Protein AF-A0A536P4N7-F1 (afdb_monomer)

Mean predicted aligned error: 11.69 Å

Foldseek 3Di:
DVQVVLVVLCCVLVVVLLQQLCLQPPVPPVRCYLVRQLVVCVVLVRPPRSVCSNLCSVQVLLVLVVCQVRFAPPWDQDVVRVHSVVSVVSNVSVVVSVVVPQGDPHPCVVVVHDDPCVVVVVVVVSNVVSNCVVVVVVVVVVVVVVVVVVVVVVVPPPPVVVVPPDPVPPPPPPDD

Sequence (176 aa):
MTSLGLLLLRLVMGGLLVGHGSQKVYGMFGGHGPYGTGQRFEKVGLRPGPLWARIGGSAEMAPMIVAWRKVHWGKPIWVTQGGAELPATNLAIAGALVLAGPGAISLDRVLGTRAPWWLSLLAIAGLSTGVVVALQREIHEAAERLRAEELREQAEPKRVEAADVEPEAVLANYSN

pLDDT: mean 79.05, std 10.96, range [47.12, 94.38]

Solvent-accessible surface area (backbone atoms only — not comparable to full-atom values): 9746 Å² total; per-residue (Å²): 110,69,48,58,53,53,42,52,50,46,52,53,54,49,49,51,49,52,52,56,15,34,12,22,50,69,26,42,96,88,29,61,11,20,64,56,42,3,55,60,36,39,75,74,66,44,75,64,18,41,59,50,17,35,52,36,26,75,41,57,68,44,48,37,56,51,44,34,64,72,70,16,58,97,45,58,54,49,56,95,68,54,18,38,42,61,51,50,49,52,50,52,53,51,50,50,48,60,74,64,50,74,62,85,70,27,71,42,68,76,69,71,48,75,84,58,71,65,57,55,50,51,52,49,51,52,50,52,49,53,40,48,58,61,51,52,55,53,53,50,54,52,53,50,50,52,51,52,48,54,52,47,59,68,68,53,65,69,63,70,71,70,70,72,64,70,76,76,75,70,73,73,78,80,80,126

Radius of gyration: 26.95 Å; Cα contacts (8 Å, |Δi|>4): 143; chains: 1; bounding box: 74×38×91 Å

Secondary structure (DSSP, 8-state):
-HHHHHHHHHHHHHHHHHHHHHHHHT--TT--HHHHHHHHHHHTT-SSHHHHHHHHHH-THHHHHHHIIIIITTS-S-GGGT-SHHHHHHHHHHHHHHHT-S-SS-HHHHTT----HHHHHHHHHHHHHHHHHHHHHHHHHHHHHHHHHHHHHHHS--TTTTTS--GGGSGGGS--

Structure (mmCIF, N/CA/C/O backbone):
data_AF-A0A536P4N7-F1
#
_entry.id   AF-A0A536P4N7-F1
#
loop_
_atom_site.group_PDB
_atom_site.id
_atom_site.type_symbol
_atom_site.label_atom_id
_atom_site.label_alt_id
_atom_site.label_comp_id
_atom_site.label_asym_id
_atom_site.label_entity_id
_atom_site.label_seq_id
_atom_site.pdbx_PDB_ins_code
_atom_site.Cartn_x
_atom_site.Cartn_y
_atom_site.Cartn_z
_atom_site.occupancy
_atom_site.B_iso_or_equiv
_atom_site.auth_seq_id
_atom_site.auth_comp_id
_atom_site.auth_asym_id
_atom_site.auth_atom_id
_atom_site.pdbx_PDB_model_num
ATOM 1 N N . MET A 1 1 ? -6.528 2.913 28.088 1.00 79.12 1 MET A N 1
ATOM 2 C CA . MET A 1 1 ? -5.447 3.646 27.388 1.00 79.12 1 MET A CA 1
ATOM 3 C C . MET A 1 1 ? -5.066 2.983 26.062 1.00 79.12 1 MET A C 1
ATOM 5 O O . MET A 1 1 ? -5.132 3.652 25.041 1.00 79.12 1 MET A O 1
ATOM 9 N N . THR A 1 2 ? -4.793 1.673 26.023 1.00 86.88 2 THR A N 1
ATOM 10 C CA . THR A 1 2 ? -4.413 0.935 24.795 1.00 86.88 2 THR A CA 1
ATOM 11 C C . THR A 1 2 ? -5.391 1.095 23.622 1.00 86.88 2 THR A C 1
ATOM 13 O O . THR A 1 2 ? -4.964 1.330 22.498 1.00 86.88 2 THR A O 1
ATOM 16 N N . SER A 1 3 ? -6.706 1.052 23.868 1.00 87.19 3 SER A N 1
ATOM 17 C CA . SER A 1 3 ? -7.719 1.216 22.810 1.00 87.19 3 SER A CA 1
ATOM 18 C C . SER A 1 3 ? -7.690 2.595 22.148 1.00 87.19 3 SER A C 1
ATOM 20 O O . SER A 1 3 ? -7.862 2.685 20.937 1.00 87.19 3 SER A O 1
ATOM 22 N N . LEU A 1 4 ? -7.441 3.653 22.928 1.00 88.50 4 LEU A N 1
ATOM 23 C CA . LEU A 1 4 ? -7.294 5.017 22.411 1.00 88.50 4 LEU A CA 1
ATOM 24 C C . LEU A 1 4 ? -6.002 5.157 21.603 1.00 88.50 4 LEU A C 1
ATOM 26 O O . LEU A 1 4 ? -6.029 5.737 20.526 1.00 88.50 4 LEU A O 1
ATOM 30 N N . GLY A 1 5 ? -4.898 4.567 22.076 1.00 88.94 5 GLY A N 1
ATOM 31 C CA . GLY A 1 5 ? -3.633 4.550 21.334 1.00 88.94 5 GLY A CA 1
ATOM 32 C C . GLY A 1 5 ? -3.755 3.838 19.984 1.00 88.94 5 GLY A C 1
ATOM 33 O O . GLY A 1 5 ? -3.332 4.369 18.962 1.00 88.94 5 GLY A O 1
ATOM 34 N N . LEU A 1 6 ? -4.413 2.675 19.952 1.00 90.56 6 LEU A N 1
ATOM 35 C CA . LEU A 1 6 ? -4.670 1.953 18.705 1.00 90.56 6 LEU A CA 1
ATOM 36 C C . LEU A 1 6 ? -5.626 2.717 17.776 1.00 90.56 6 LEU A C 1
ATOM 38 O O . LEU A 1 6 ? -5.438 2.701 16.563 1.00 90.56 6 LEU A O 1
ATOM 42 N N . LEU A 1 7 ? -6.644 3.393 18.321 1.00 89.06 7 LEU A N 1
ATOM 43 C CA . LEU A 1 7 ? -7.534 4.244 17.530 1.00 89.06 7 LEU A CA 1
ATOM 44 C C . LEU A 1 7 ? -6.765 5.403 16.892 1.00 89.06 7 LEU A C 1
ATOM 46 O O . LEU A 1 7 ? -6.864 5.597 15.684 1.00 89.06 7 LEU A O 1
ATOM 50 N N . LEU A 1 8 ? -5.968 6.129 17.680 1.00 91.88 8 LEU A N 1
ATOM 51 C CA . LEU A 1 8 ? -5.139 7.228 17.191 1.00 91.88 8 LEU A CA 1
ATOM 52 C C . LEU A 1 8 ? -4.200 6.749 16.079 1.00 91.88 8 LEU A C 1
ATOM 54 O O . LEU A 1 8 ? -4.144 7.366 15.018 1.00 91.88 8 LEU A O 1
ATOM 58 N N . LEU A 1 9 ? -3.528 5.613 16.285 1.00 91.50 9 LEU A N 1
ATOM 59 C CA . LEU A 1 9 ? -2.630 5.038 15.289 1.00 91.50 9 LEU A CA 1
ATOM 60 C C . LEU A 1 9 ? -3.366 4.694 13.986 1.00 91.50 9 LEU A C 1
ATOM 62 O O . LEU A 1 9 ? -2.855 4.991 12.912 1.00 91.50 9 LEU A O 1
ATOM 66 N N . ARG A 1 10 ? -4.582 4.133 14.056 1.00 91.12 10 ARG A N 1
ATOM 67 C CA . ARG A 1 10 ? -5.399 3.851 12.862 1.00 91.12 10 ARG A CA 1
ATOM 68 C C . ARG A 1 10 ? -5.854 5.114 12.148 1.00 91.12 10 ARG A C 1
ATOM 70 O O . ARG A 1 10 ? -5.832 5.136 10.924 1.00 91.12 10 ARG A O 1
ATOM 77 N N . LEU A 1 11 ? -6.264 6.144 12.884 1.00 92.88 11 LEU A N 1
ATOM 78 C CA . LEU A 1 11 ? -6.713 7.398 12.283 1.00 92.88 11 LEU A CA 1
ATOM 79 C C . LEU A 1 11 ? -5.561 8.114 11.576 1.00 92.88 11 LEU A C 1
ATOM 81 O O . LEU A 1 11 ? -5.721 8.540 10.437 1.00 92.88 11 LEU A O 1
ATOM 85 N N . VAL A 1 12 ? -4.391 8.185 12.213 1.00 94.38 12 VAL A N 1
ATOM 86 C CA . VAL A 1 12 ? -3.209 8.826 11.628 1.00 94.38 12 VAL A CA 1
ATOM 87 C C . VAL A 1 12 ? -2.671 8.001 10.460 1.00 94.38 12 VAL A C 1
ATOM 89 O O . VAL A 1 12 ? -2.601 8.502 9.342 1.00 94.38 12 VAL A O 1
ATOM 92 N N . MET A 1 13 ? -2.343 6.725 10.683 1.00 91.44 13 MET A N 1
ATOM 93 C CA . MET A 1 13 ? -1.784 5.859 9.640 1.00 91.44 13 MET A CA 1
ATOM 94 C C . MET A 1 13 ? -2.774 5.657 8.490 1.00 91.44 13 MET A C 1
ATOM 96 O O . MET A 1 13 ? -2.421 5.817 7.326 1.00 91.44 13 MET A O 1
ATOM 100 N N . GLY A 1 14 ? -4.028 5.328 8.808 1.00 88.62 14 GLY A N 1
ATOM 101 C CA . GLY A 1 14 ? -5.079 5.108 7.819 1.00 88.62 14 GLY A CA 1
ATOM 102 C C . GLY A 1 14 ? -5.409 6.377 7.040 1.00 88.62 14 GLY A C 1
ATOM 103 O O . GLY A 1 14 ? -5.504 6.324 5.818 1.00 88.62 14 GLY A O 1
ATOM 104 N N . GLY A 1 15 ? -5.504 7.527 7.713 1.00 91.19 15 GLY A N 1
ATOM 105 C CA . GLY A 1 15 ? -5.718 8.817 7.057 1.00 91.19 15 GLY A CA 1
ATOM 106 C C . GLY A 1 15 ? -4.584 9.179 6.096 1.00 91.19 15 GLY A C 1
ATOM 107 O O . GLY A 1 15 ? -4.847 9.553 4.953 1.00 91.19 15 GLY A O 1
ATOM 108 N N . LEU A 1 16 ? -3.327 8.997 6.515 1.00 91.81 16 LEU A N 1
ATOM 109 C CA . LEU A 1 16 ? -2.158 9.227 5.661 1.00 91.81 16 LEU A CA 1
ATOM 110 C C . LEU A 1 16 ? -2.125 8.276 4.460 1.00 91.81 16 LEU A C 1
ATOM 112 O O . LEU A 1 16 ? -1.878 8.726 3.344 1.00 91.81 16 LEU A O 1
ATOM 116 N N . LEU A 1 17 ? -2.425 6.987 4.656 1.00 88.94 17 LEU A N 1
ATOM 117 C CA . LEU A 1 17 ? -2.512 6.014 3.564 1.00 88.94 17 LEU A CA 1
ATOM 118 C C . LEU A 1 17 ? -3.629 6.358 2.575 1.00 88.94 17 LEU A C 1
ATOM 120 O O . LEU A 1 17 ? -3.406 6.292 1.370 1.00 88.94 17 LEU A O 1
ATOM 124 N N . VAL A 1 18 ? -4.809 6.767 3.053 1.00 89.19 18 VAL A N 1
ATOM 125 C CA . VAL A 1 18 ? -5.917 7.202 2.188 1.00 89.19 18 VAL A CA 1
ATOM 126 C C . VAL A 1 18 ? -5.538 8.462 1.415 1.00 89.19 18 VAL A C 1
ATOM 128 O O . VAL A 1 18 ? -5.787 8.531 0.211 1.00 89.19 18 VAL A O 1
ATOM 131 N N . GLY A 1 19 ? -4.907 9.442 2.065 1.00 90.12 19 GLY A N 1
ATOM 132 C CA . GLY A 1 19 ? -4.424 10.657 1.408 1.00 90.12 19 GLY A CA 1
ATOM 133 C C . GLY A 1 19 ? -3.376 10.354 0.334 1.00 90.12 19 GLY A C 1
ATOM 134 O O . GLY A 1 19 ? -3.506 10.796 -0.808 1.00 90.12 19 GLY A O 1
ATOM 135 N N . HIS A 1 20 ? -2.382 9.531 0.665 1.00 89.31 20 HIS A N 1
ATOM 136 C CA . HIS A 1 20 ? -1.309 9.135 -0.246 1.00 89.31 20 HIS A CA 1
ATOM 137 C C . HIS A 1 20 ? -1.811 8.263 -1.410 1.00 89.31 20 HIS A C 1
ATOM 139 O O . HIS A 1 20 ? -1.473 8.503 -2.570 1.00 89.31 20 HIS A O 1
ATOM 145 N N . GLY A 1 21 ? -2.695 7.303 -1.135 1.00 85.88 21 GLY A N 1
ATOM 146 C CA . GLY A 1 21 ? -3.367 6.515 -2.165 1.00 85.88 21 GLY A CA 1
ATOM 147 C C . GLY A 1 21 ? -4.193 7.406 -3.093 1.00 85.88 21 GLY A C 1
ATOM 148 O O . GLY A 1 21 ? -4.092 7.312 -4.316 1.00 85.88 21 GLY A O 1
ATOM 149 N N . SER A 1 22 ? -4.924 8.371 -2.529 1.00 87.56 22 SER A N 1
ATOM 150 C CA . SER A 1 22 ? -5.714 9.344 -3.291 1.00 87.56 22 SER A CA 1
ATOM 151 C C . SER A 1 22 ? -4.870 10.224 -4.216 1.00 87.56 22 SER A C 1
ATOM 153 O O . SER A 1 22 ? -5.298 10.524 -5.334 1.00 87.56 22 SER A O 1
ATOM 155 N N . GLN A 1 23 ? -3.651 10.588 -3.806 1.00 90.00 23 GLN A N 1
ATOM 156 C CA . GLN A 1 23 ? -2.697 11.306 -4.658 1.00 90.00 23 GLN A CA 1
ATOM 157 C C . GLN A 1 23 ? -2.314 10.503 -5.909 1.00 90.00 23 GLN A C 1
ATOM 159 O O . GLN A 1 23 ? -2.099 11.088 -6.973 1.00 90.00 23 GLN A O 1
ATOM 164 N N . LYS A 1 24 ? -2.248 9.171 -5.805 1.00 85.50 24 LYS A N 1
ATOM 165 C CA . LYS A 1 24 ? -1.886 8.274 -6.912 1.00 85.50 24 LYS A CA 1
ATOM 166 C C . LYS A 1 24 ? -3.079 7.888 -7.781 1.00 85.50 24 LYS A C 1
ATOM 168 O O . LYS A 1 24 ? -2.960 7.894 -9.002 1.00 85.50 24 LYS A O 1
ATOM 173 N N . VAL A 1 25 ? -4.219 7.554 -7.173 1.00 85.62 25 VAL A N 1
ATOM 174 C CA . VAL A 1 25 ? -5.408 7.076 -7.900 1.00 85.62 25 VAL A CA 1
ATOM 175 C C . VAL A 1 25 ? -6.148 8.231 -8.569 1.00 85.62 25 VAL A C 1
ATOM 177 O O . VAL A 1 25 ? -6.550 8.113 -9.727 1.00 85.62 25 VAL A O 1
ATOM 180 N N . TYR A 1 26 ? -6.293 9.350 -7.857 1.00 89.12 26 TYR A N 1
ATOM 181 C CA . TYR A 1 26 ? -7.164 10.458 -8.255 1.00 89.12 26 TYR A CA 1
ATOM 182 C C . TYR A 1 26 ? -6.414 11.775 -8.490 1.00 89.12 26 TYR A C 1
ATOM 184 O O . TYR A 1 26 ? -6.976 12.688 -9.080 1.00 89.12 26 TYR A O 1
ATOM 192 N N . GLY A 1 27 ? -5.157 11.898 -8.045 1.00 87.56 27 GLY A N 1
ATOM 193 C CA . GLY A 1 27 ? -4.414 13.164 -8.130 1.00 87.56 27 GLY A CA 1
ATOM 194 C C . GLY A 1 27 ? -4.861 14.215 -7.109 1.00 87.56 27 GLY A C 1
ATOM 195 O O . GLY A 1 27 ? -4.515 15.385 -7.235 1.00 87.56 27 GLY A O 1
ATOM 196 N N . MET A 1 28 ? -5.621 13.818 -6.084 1.00 91.31 28 MET A N 1
ATOM 197 C CA . MET A 1 28 ? -6.066 14.726 -5.018 1.00 91.31 28 MET A CA 1
ATOM 198 C C . MET A 1 28 ? -4.891 15.196 -4.150 1.00 91.31 28 MET A C 1
ATOM 200 O O . MET A 1 28 ? -3.831 14.578 -4.161 1.00 91.31 28 MET A O 1
ATOM 204 N N . PHE A 1 29 ? -5.079 16.277 -3.384 1.00 90.62 29 PHE A N 1
ATOM 205 C CA . PHE A 1 29 ? -4.075 16.815 -2.448 1.00 90.62 29 PHE A CA 1
ATOM 206 C C . PHE A 1 29 ? -2.717 17.144 -3.101 1.00 90.62 29 PHE A C 1
ATOM 208 O O . PHE A 1 29 ? -1.664 16.845 -2.538 1.00 90.62 29 PHE A O 1
ATOM 215 N N . GLY A 1 30 ? -2.736 17.700 -4.319 1.00 87.44 30 GLY A N 1
ATOM 216 C CA . GLY A 1 30 ? -1.519 18.004 -5.088 1.00 87.44 30 GLY A CA 1
ATOM 217 C C . GLY A 1 30 ? -0.799 16.764 -5.639 1.00 87.44 30 GLY A C 1
ATOM 218 O O . GLY A 1 30 ? 0.380 16.826 -5.984 1.00 87.44 30 GLY A O 1
ATOM 219 N N . GLY A 1 31 ? -1.484 15.619 -5.688 1.00 86.81 31 GLY A N 1
ATOM 220 C CA . GLY A 1 31 ? -0.948 14.365 -6.199 1.00 86.81 31 GLY A CA 1
ATOM 221 C C . GLY A 1 31 ? -0.726 14.372 -7.709 1.00 86.81 31 GLY A C 1
ATOM 222 O O . GLY A 1 31 ? -1.392 15.069 -8.465 1.00 86.81 31 GLY A O 1
ATOM 223 N N . HIS A 1 32 ? 0.191 13.523 -8.172 1.00 86.50 32 HIS A N 1
ATOM 224 C CA . HIS A 1 32 ? 0.539 13.425 -9.596 1.00 86.50 32 HIS A CA 1
ATOM 225 C C . HIS A 1 32 ? -0.502 12.633 -10.411 1.00 86.50 32 HIS A C 1
ATOM 227 O O . HIS A 1 32 ? -0.395 12.523 -11.635 1.00 86.50 32 HIS A O 1
ATOM 233 N N . GLY A 1 33 ? -1.479 12.025 -9.730 1.00 89.50 33 GLY A N 1
ATOM 234 C CA . GLY A 1 33 ? -2.517 11.209 -10.337 1.00 89.50 33 GLY A CA 1
ATOM 235 C C . GLY A 1 33 ? -1.979 9.942 -11.004 1.00 89.50 33 GLY A C 1
ATOM 236 O O . GLY A 1 33 ? -0.786 9.615 -10.893 1.00 89.50 33 GLY A O 1
ATOM 237 N N . PRO A 1 34 ? -2.852 9.218 -11.721 1.00 87.81 34 PRO A N 1
ATOM 238 C CA . PRO A 1 34 ? -2.506 7.925 -12.288 1.00 87.81 34 PRO A CA 1
ATOM 239 C C . PRO A 1 34 ? -1.512 8.061 -13.442 1.00 87.81 34 PRO A C 1
ATOM 241 O O . PRO A 1 34 ? -0.618 7.234 -13.580 1.00 87.81 34 PRO A O 1
ATOM 244 N N . TYR A 1 35 ? -1.599 9.129 -14.235 1.00 87.19 35 TYR A N 1
ATOM 245 C CA . TYR A 1 35 ? -0.694 9.349 -15.365 1.00 87.19 35 TYR A CA 1
ATOM 246 C C . TYR A 1 35 ? 0.694 9.826 -14.921 1.00 87.19 35 TYR A C 1
ATOM 248 O O . TYR A 1 35 ? 1.695 9.265 -15.362 1.00 87.19 35 TYR A O 1
ATOM 256 N N . GLY A 1 36 ? 0.778 10.789 -13.995 1.00 86.06 36 GLY A N 1
ATOM 257 C CA . GLY A 1 36 ? 2.066 11.292 -13.506 1.00 86.06 36 GLY A CA 1
ATOM 258 C C . GLY A 1 36 ? 2.803 10.272 -12.636 1.00 86.06 36 GLY A C 1
ATOM 259 O O . GLY A 1 36 ? 4.002 10.052 -12.799 1.00 86.06 36 GLY A O 1
ATOM 260 N N . THR A 1 37 ? 2.086 9.571 -11.755 1.00 83.06 37 THR A N 1
ATOM 261 C CA . THR A 1 37 ? 2.664 8.444 -11.002 1.00 83.06 37 THR A CA 1
ATOM 262 C C . THR A 1 37 ? 2.995 7.274 -11.931 1.00 83.06 37 THR A C 1
ATOM 264 O O . THR A 1 37 ? 4.026 6.623 -11.763 1.00 83.06 37 THR A O 1
ATOM 267 N N . GLY A 1 38 ? 2.163 7.044 -12.950 1.00 83.62 38 GLY A N 1
ATOM 268 C CA . GLY A 1 38 ? 2.357 6.002 -13.950 1.00 83.62 38 GLY A CA 1
ATOM 269 C C . GLY A 1 38 ? 3.701 6.099 -14.661 1.00 83.62 38 GLY A C 1
ATOM 270 O O . GLY A 1 38 ? 4.373 5.086 -14.803 1.00 83.62 38 GLY A O 1
ATOM 271 N N . GLN A 1 39 ? 4.168 7.307 -14.990 1.00 84.50 39 GLN A N 1
ATOM 272 C CA . GLN A 1 39 ? 5.493 7.500 -15.594 1.00 84.50 39 GLN A CA 1
ATOM 273 C C . GLN A 1 39 ? 6.637 6.958 -14.722 1.00 84.50 39 GLN A C 1
ATOM 275 O O . GLN A 1 39 ? 7.614 6.433 -15.253 1.00 84.50 39 GLN A O 1
ATOM 280 N N . ARG A 1 40 ? 6.538 7.049 -13.385 1.00 80.12 40 ARG A N 1
ATOM 281 C CA . ARG A 1 40 ? 7.540 6.449 -12.483 1.00 80.12 40 ARG A CA 1
ATOM 282 C C . ARG A 1 40 ? 7.485 4.923 -12.521 1.00 80.12 40 ARG A C 1
ATOM 284 O O . ARG A 1 40 ? 8.537 4.294 -12.489 1.00 80.12 40 ARG A O 1
ATOM 291 N N . PHE A 1 41 ? 6.290 4.344 -12.624 1.00 77.31 41 PHE A N 1
ATOM 292 C CA . PHE A 1 41 ? 6.127 2.898 -12.768 1.00 77.31 41 PHE A CA 1
ATOM 293 C C . PHE A 1 41 ? 6.702 2.386 -14.090 1.00 77.31 41 PHE A C 1
ATOM 295 O O . PHE A 1 41 ? 7.431 1.398 -14.093 1.00 77.31 41 PHE A O 1
ATOM 302 N N . GLU A 1 42 ? 6.503 3.110 -15.189 1.00 82.19 42 GLU A N 1
ATOM 303 C CA . GLU A 1 42 ? 7.089 2.715 -16.473 1.00 82.19 42 GLU A CA 1
ATOM 304 C C . GLU A 1 42 ? 8.620 2.769 -16.465 1.00 82.19 42 GLU A C 1
ATOM 306 O O . GLU A 1 42 ? 9.258 1.895 -17.046 1.00 82.19 42 GLU A O 1
ATOM 311 N N . LYS A 1 43 ? 9.227 3.728 -15.746 1.00 77.88 43 LYS A N 1
ATOM 312 C CA . LYS A 1 43 ? 10.692 3.797 -15.582 1.00 77.88 43 LYS A CA 1
ATOM 313 C C . LYS A 1 43 ? 11.282 2.566 -14.893 1.00 77.88 43 LYS A C 1
ATOM 315 O O . LYS A 1 43 ? 12.436 2.239 -15.138 1.00 77.88 43 LYS A O 1
ATOM 320 N N . VAL A 1 44 ? 10.507 1.886 -14.047 1.00 67.94 44 VAL A N 1
ATOM 321 C CA . VAL A 1 44 ? 10.914 0.628 -13.397 1.00 67.94 44 VAL A CA 1
ATOM 322 C C . VAL A 1 44 ? 10.395 -0.617 -14.132 1.00 67.94 44 VAL A C 1
ATOM 324 O O . VAL A 1 44 ? 10.435 -1.712 -13.570 1.00 67.94 44 VAL A O 1
ATOM 327 N N . GLY A 1 45 ? 9.912 -0.456 -15.370 1.00 72.75 45 GLY A N 1
ATOM 328 C CA . GLY A 1 45 ? 9.448 -1.528 -16.260 1.00 72.75 45 GLY A CA 1
ATOM 329 C C . GLY A 1 45 ? 7.948 -1.826 -16.196 1.00 72.75 45 GLY A C 1
ATOM 330 O O . GLY A 1 45 ? 7.428 -2.523 -17.053 1.00 72.75 45 GLY A O 1
ATOM 331 N N . LEU A 1 46 ? 7.206 -1.261 -15.241 1.00 70.44 46 LEU A N 1
ATOM 332 C CA . LEU A 1 46 ? 5.805 -1.619 -15.017 1.00 70.44 46 LEU A CA 1
ATOM 333 C C . LEU A 1 46 ? 4.870 -0.883 -15.991 1.00 70.44 46 LEU A C 1
ATOM 335 O O . LEU A 1 46 ? 4.481 0.265 -15.759 1.00 70.44 46 LEU A O 1
ATOM 339 N N . ARG A 1 47 ? 4.475 -1.566 -17.077 1.00 80.19 47 ARG A N 1
ATOM 340 C CA . ARG A 1 47 ? 3.546 -1.063 -18.108 1.00 80.19 47 ARG A CA 1
ATOM 341 C C . ARG A 1 47 ? 2.204 -1.823 -18.125 1.00 80.19 47 ARG A C 1
ATOM 343 O O . ARG A 1 47 ? 2.183 -3.025 -17.854 1.00 80.19 47 ARG A O 1
ATOM 350 N N . PRO A 1 48 ? 1.066 -1.157 -18.417 1.00 81.75 48 PRO A N 1
ATOM 351 C CA . PRO A 1 48 ? 0.893 0.293 -18.581 1.00 81.75 48 PRO A CA 1
ATOM 352 C C . PRO A 1 48 ? 0.948 1.035 -17.231 1.00 81.75 48 PRO A C 1
ATOM 354 O O . PRO A 1 48 ? 0.269 0.649 -16.277 1.00 81.75 48 PRO A O 1
ATOM 357 N N . GLY A 1 49 ? 1.724 2.120 -17.144 1.00 81.12 49 GLY A N 1
ATOM 358 C CA . GLY A 1 49 ? 1.995 2.827 -15.884 1.00 81.12 49 GLY A CA 1
ATOM 359 C C . GLY A 1 49 ? 0.755 3.301 -15.108 1.00 81.12 49 GLY A C 1
ATOM 360 O O . GLY A 1 49 ? 0.701 3.113 -13.889 1.00 81.12 49 GLY A O 1
ATOM 361 N N . PRO A 1 50 ? -0.278 3.872 -15.762 1.00 85.31 50 PRO A N 1
ATOM 362 C CA . PRO A 1 50 ? -1.477 4.347 -15.069 1.00 85.31 50 PRO A CA 1
ATOM 363 C C . PRO A 1 50 ? -2.279 3.255 -14.355 1.00 85.31 50 PRO A C 1
ATOM 365 O O . PRO A 1 50 ? -2.898 3.525 -13.326 1.00 85.31 50 PRO A O 1
ATOM 368 N N . LEU A 1 51 ? -2.259 2.018 -14.864 1.00 80.94 51 LEU A N 1
ATOM 369 C CA . LEU A 1 51 ? -2.898 0.882 -14.196 1.00 80.94 51 LEU A CA 1
ATOM 370 C C . LEU A 1 51 ? -2.197 0.584 -12.868 1.00 80.94 51 LEU A C 1
ATOM 372 O O . LEU A 1 51 ? -2.850 0.474 -11.832 1.00 80.94 51 LEU A O 1
ATOM 376 N N . TRP A 1 52 ? -0.865 0.532 -12.886 1.00 77.75 52 TRP A N 1
ATOM 377 C CA . TRP A 1 52 ? -0.051 0.304 -11.693 1.00 77.75 52 TRP A CA 1
ATOM 378 C C . TRP A 1 52 ? -0.168 1.424 -10.673 1.00 77.75 52 TRP A C 1
ATOM 380 O O . TRP A 1 52 ? -0.190 1.155 -9.476 1.00 77.75 52 TRP A O 1
ATOM 390 N N . ALA A 1 53 ? -0.334 2.667 -11.125 1.00 82.62 53 ALA A N 1
ATOM 391 C CA . ALA A 1 53 ? -0.620 3.781 -10.232 1.00 82.62 53 ALA A CA 1
ATOM 392 C C . ALA A 1 53 ? -1.949 3.618 -9.489 1.00 82.62 53 ALA A C 1
ATOM 394 O O . ALA A 1 53 ? -2.015 3.894 -8.291 1.00 82.62 53 ALA A O 1
ATOM 395 N N . ARG A 1 54 ? -2.986 3.103 -10.160 1.00 82.81 54 ARG A N 1
ATOM 396 C CA . ARG A 1 54 ? -4.279 2.829 -9.519 1.00 82.81 54 ARG A CA 1
ATOM 397 C C . ARG A 1 54 ? -4.210 1.636 -8.573 1.00 82.81 54 ARG A C 1
ATOM 399 O O . ARG A 1 54 ? -4.680 1.740 -7.445 1.00 82.81 54 ARG A O 1
ATOM 406 N N . ILE A 1 55 ? -3.594 0.535 -9.001 1.00 78.12 55 ILE A N 1
ATOM 407 C CA . ILE A 1 55 ? -3.439 -0.668 -8.169 1.00 78.12 55 ILE A CA 1
ATOM 408 C C . ILE A 1 55 ? -2.585 -0.346 -6.938 1.00 78.12 55 ILE A C 1
ATOM 410 O O . ILE A 1 55 ? -3.005 -0.588 -5.810 1.00 78.12 55 ILE A O 1
ATOM 414 N N . GLY A 1 56 ? -1.424 0.277 -7.143 1.00 74.50 56 GLY A N 1
ATOM 415 C CA . GLY A 1 56 ? -0.510 0.654 -6.070 1.00 74.50 56 GLY A CA 1
ATOM 416 C C . GLY A 1 56 ? -1.078 1.715 -5.126 1.00 74.50 56 GLY A C 1
ATOM 417 O O . GLY A 1 56 ? -0.781 1.681 -3.939 1.00 74.50 56 GLY A O 1
ATOM 418 N N . GLY A 1 57 ? -1.913 2.631 -5.623 1.00 77.00 57 GLY A N 1
ATOM 419 C CA . GLY A 1 57 ? -2.618 3.600 -4.781 1.00 77.00 57 GLY A CA 1
ATOM 420 C C . GLY A 1 57 ? -3.798 3.007 -4.004 1.00 77.00 57 GLY A C 1
ATOM 421 O O . GLY A 1 57 ? -4.148 3.526 -2.951 1.00 77.00 57 GLY A O 1
ATOM 422 N N . SER A 1 58 ? -4.392 1.912 -4.488 1.00 74.44 58 SER A N 1
ATOM 423 C CA . SER A 1 58 ? -5.519 1.242 -3.818 1.00 74.44 58 SER A CA 1
ATOM 424 C C . SER A 1 58 ? -5.063 0.203 -2.789 1.00 74.44 58 SER A C 1
ATOM 426 O O . SER A 1 58 ? -5.785 -0.081 -1.839 1.00 74.44 58 SER A O 1
ATOM 428 N N . ALA A 1 59 ? -3.868 -0.364 -2.966 1.00 76.12 59 ALA A N 1
ATOM 429 C CA . ALA A 1 59 ? -3.322 -1.423 -2.123 1.00 76.12 59 ALA A CA 1
ATOM 430 C C . ALA A 1 59 ? -1.848 -1.155 -1.778 1.00 76.12 59 ALA A C 1
ATOM 432 O O . ALA A 1 59 ? -0.968 -1.887 -2.220 1.00 76.12 59 ALA A O 1
ATOM 433 N N . GLU A 1 60 ? -1.580 -0.119 -0.975 1.00 76.00 60 GLU A N 1
ATOM 434 C CA . GLU A 1 60 ? -0.233 0.419 -0.682 1.00 76.00 60 GLU A CA 1
ATOM 435 C C . GLU A 1 60 ? 0.779 -0.597 -0.106 1.00 76.00 60 GLU A C 1
ATOM 437 O O . GLU A 1 60 ? 1.984 -0.430 -0.283 1.00 76.00 60 GLU A O 1
ATOM 442 N N . MET A 1 61 ? 0.334 -1.696 0.516 1.00 72.00 61 MET A N 1
ATOM 443 C CA . MET A 1 61 ? 1.251 -2.724 1.038 1.00 72.00 61 MET A CA 1
ATOM 444 C C . MET A 1 61 ? 1.973 -3.506 -0.073 1.00 72.00 61 MET A C 1
ATOM 446 O O . MET A 1 61 ? 3.158 -3.810 0.055 1.00 72.00 61 MET A O 1
ATOM 450 N N . ALA A 1 62 ? 1.291 -3.811 -1.180 1.00 71.12 62 ALA A N 1
ATOM 451 C CA . ALA A 1 62 ? 1.877 -4.556 -2.294 1.00 71.12 62 ALA A CA 1
ATOM 452 C C . ALA A 1 62 ? 3.042 -3.812 -2.990 1.00 71.12 62 ALA A C 1
ATOM 454 O O . ALA A 1 62 ? 4.125 -4.392 -3.111 1.00 71.12 62 ALA A O 1
ATOM 455 N N . PRO A 1 63 ? 2.908 -2.532 -3.402 1.00 69.12 63 PRO A N 1
ATOM 456 C CA . PRO A 1 63 ? 4.013 -1.792 -3.992 1.00 69.12 63 PRO A CA 1
ATOM 457 C C . PRO A 1 63 ? 5.139 -1.517 -2.993 1.00 69.12 63 PRO A C 1
ATOM 459 O O . PRO A 1 63 ? 6.271 -1.387 -3.439 1.00 69.12 63 PRO A O 1
ATOM 462 N N . MET A 1 64 ? 4.894 -1.469 -1.675 1.00 80.69 64 MET A N 1
ATOM 463 C CA . MET A 1 64 ? 5.979 -1.368 -0.684 1.00 80.69 64 MET A CA 1
ATOM 464 C C . MET A 1 64 ? 6.895 -2.595 -0.707 1.00 80.69 64 MET A C 1
ATOM 466 O O . MET A 1 64 ? 8.115 -2.441 -0.712 1.00 80.69 64 MET A O 1
ATOM 470 N N . ILE A 1 65 ? 6.322 -3.801 -0.781 1.00 79.19 65 ILE A N 1
ATOM 471 C CA . ILE A 1 65 ? 7.087 -5.055 -0.871 1.00 79.19 65 ILE A CA 1
ATOM 472 C C . ILE A 1 65 ? 7.887 -5.099 -2.181 1.00 79.19 65 ILE A C 1
ATOM 474 O O . ILE A 1 65 ? 9.087 -5.381 -2.175 1.00 79.19 65 ILE A O 1
ATOM 478 N N . VAL A 1 66 ? 7.246 -4.761 -3.303 1.00 73.31 66 VAL A N 1
ATOM 479 C CA . VAL A 1 66 ? 7.897 -4.739 -4.624 1.00 73.31 66 VAL A CA 1
ATOM 480 C C . VAL A 1 66 ? 8.998 -3.675 -4.684 1.00 73.31 66 VAL A C 1
ATOM 482 O O . VAL A 1 66 ? 10.109 -3.956 -5.128 1.00 73.31 66 VAL A O 1
ATOM 485 N N . ALA A 1 67 ? 8.738 -2.462 -4.192 1.00 73.88 67 ALA A N 1
ATOM 486 C CA . ALA A 1 67 ? 9.722 -1.383 -4.165 1.00 73.88 67 ALA A CA 1
ATOM 487 C C . ALA A 1 67 ? 10.928 -1.736 -3.293 1.00 73.88 67 ALA A C 1
ATOM 489 O O . ALA A 1 67 ? 12.063 -1.495 -3.709 1.00 73.88 67 ALA A O 1
ATOM 490 N N . TRP A 1 68 ? 10.708 -2.356 -2.126 1.00 77.94 68 TRP A N 1
ATOM 491 C CA . TRP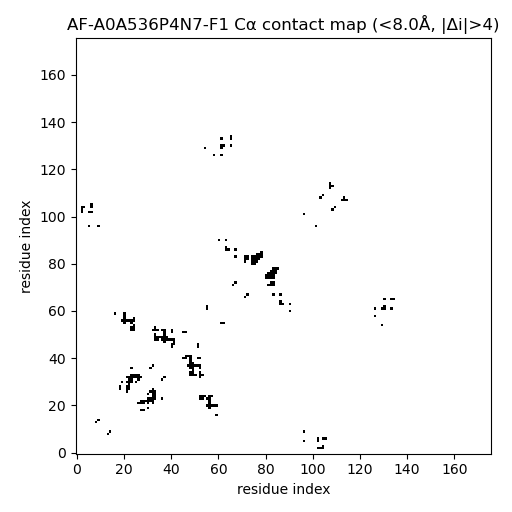 A 1 68 ? 11.801 -2.875 -1.305 1.00 77.94 68 TRP A CA 1
ATOM 492 C C . TRP A 1 68 ? 12.673 -3.825 -2.128 1.00 77.94 68 TRP A C 1
ATOM 494 O O . TRP A 1 68 ? 13.880 -3.607 -2.249 1.00 77.94 68 TRP A O 1
ATOM 504 N N . ARG A 1 69 ? 12.066 -4.821 -2.780 1.00 79.19 69 ARG A N 1
ATOM 505 C CA . ARG A 1 69 ? 12.793 -5.814 -3.578 1.00 79.19 69 ARG A CA 1
ATOM 506 C C . ARG A 1 69 ? 13.546 -5.217 -4.771 1.00 79.19 69 ARG A C 1
ATOM 508 O O . ARG A 1 69 ? 14.648 -5.672 -5.053 1.00 79.19 69 ARG A O 1
ATOM 515 N N . LYS A 1 70 ? 12.973 -4.239 -5.478 1.00 70.12 70 LYS A N 1
ATOM 516 C CA . LYS A 1 70 ? 13.557 -3.706 -6.724 1.00 70.12 70 LYS A CA 1
ATOM 517 C C . LYS A 1 70 ? 14.514 -2.546 -6.522 1.00 70.12 70 LYS A C 1
ATOM 519 O O . LYS A 1 70 ? 15.531 -2.458 -7.197 1.00 70.12 70 LYS A O 1
ATOM 524 N N . VAL A 1 71 ? 14.134 -1.604 -5.668 1.00 73.88 71 VAL A N 1
ATOM 525 C CA . VAL A 1 71 ? 14.774 -0.283 -5.607 1.00 73.88 71 VAL A CA 1
ATOM 526 C C . VAL A 1 71 ? 15.676 -0.163 -4.389 1.00 73.88 71 VAL A C 1
ATOM 528 O O . VAL A 1 71 ? 16.655 0.582 -4.436 1.00 73.88 71 VAL A O 1
ATOM 531 N N . HIS A 1 72 ? 15.376 -0.898 -3.318 1.00 79.75 72 HIS A N 1
ATOM 532 C CA . HIS A 1 72 ? 16.102 -0.803 -2.053 1.00 79.75 72 HIS A CA 1
ATOM 533 C C . HIS A 1 72 ? 16.988 -2.019 -1.762 1.00 79.75 72 HIS A C 1
ATOM 535 O O . HIS A 1 72 ? 17.768 -1.998 -0.812 1.00 79.75 72 HIS A O 1
ATOM 541 N N . TRP A 1 73 ? 16.903 -3.076 -2.572 1.00 81.06 73 TRP A N 1
ATOM 542 C CA . TRP A 1 73 ? 17.730 -4.263 -2.391 1.00 81.06 73 TRP A CA 1
ATOM 543 C C . TRP A 1 73 ? 19.215 -3.953 -2.597 1.00 81.06 73 TRP A C 1
ATOM 545 O O . TRP A 1 73 ? 19.588 -3.265 -3.544 1.00 81.06 73 TRP A O 1
ATOM 555 N N . GLY A 1 74 ? 20.059 -4.456 -1.694 1.00 81.12 74 GLY A N 1
ATOM 556 C CA . GLY A 1 74 ? 21.503 -4.205 -1.708 1.00 81.12 74 GLY A CA 1
ATOM 557 C C . GLY A 1 74 ? 21.919 -2.800 -1.252 1.00 81.12 74 GLY A C 1
ATOM 558 O O . GLY A 1 74 ? 23.112 -2.510 -1.243 1.00 81.12 74 GLY A O 1
ATOM 559 N N . LYS A 1 75 ? 20.972 -1.936 -0.857 1.00 87.06 75 LYS A N 1
ATOM 560 C CA . LYS A 1 75 ? 21.257 -0.617 -0.274 1.00 87.06 75 LYS A CA 1
ATOM 561 C C . LYS A 1 75 ? 21.219 -0.670 1.258 1.00 87.06 75 LYS A C 1
ATOM 563 O O . LYS A 1 75 ? 20.545 -1.536 1.821 1.00 87.06 75 LYS A O 1
ATOM 568 N N . PRO A 1 76 ? 21.900 0.262 1.947 1.00 89.50 76 PRO A N 1
ATOM 569 C CA . PRO A 1 76 ? 21.754 0.443 3.390 1.00 89.50 76 PRO A CA 1
ATOM 570 C C . PRO A 1 76 ? 20.295 0.701 3.786 1.00 89.50 76 PRO A C 1
ATOM 572 O O . PRO A 1 76 ? 19.503 1.153 2.964 1.00 89.50 76 PRO A O 1
ATOM 575 N N . ILE A 1 77 ? 19.924 0.434 5.042 1.00 89.94 77 ILE A N 1
ATOM 576 C CA . ILE A 1 77 ? 18.516 0.514 5.469 1.00 89.94 77 ILE A CA 1
ATOM 577 C C . ILE A 1 77 ? 17.956 1.944 5.439 1.00 89.94 77 ILE A C 1
ATOM 579 O O . ILE A 1 77 ? 16.785 2.125 5.122 1.00 89.94 77 ILE A O 1
ATOM 583 N N . TRP A 1 78 ? 18.787 2.950 5.704 1.00 93.75 78 TRP A N 1
ATOM 584 C CA . TRP A 1 78 ? 18.373 4.333 5.945 1.00 93.75 78 TRP A CA 1
ATOM 585 C C . TRP A 1 78 ? 17.810 5.040 4.711 1.00 93.75 78 TRP A C 1
ATOM 587 O O . TRP A 1 78 ? 18.396 4.998 3.626 1.00 93.75 78 TRP A O 1
ATOM 597 N N . VAL A 1 79 ? 16.710 5.777 4.884 1.00 90.44 79 VAL A N 1
ATOM 598 C CA . VAL A 1 79 ? 16.036 6.502 3.793 1.00 90.44 79 VAL A CA 1
ATOM 599 C C . VAL A 1 79 ? 16.942 7.538 3.121 1.00 90.44 79 VAL A C 1
ATOM 601 O O . VAL A 1 79 ? 16.883 7.722 1.906 1.00 90.44 79 VAL A O 1
ATOM 604 N N . THR A 1 80 ? 17.838 8.163 3.885 1.00 89.94 80 THR A N 1
ATOM 605 C CA . THR A 1 80 ? 18.807 9.159 3.397 1.00 89.94 80 THR A CA 1
ATOM 606 C C . THR A 1 80 ? 19.794 8.579 2.383 1.00 89.94 80 THR A C 1
ATOM 608 O O . THR A 1 80 ? 20.350 9.315 1.576 1.00 89.94 80 THR A O 1
ATOM 611 N N . GLN A 1 81 ? 19.973 7.257 2.386 1.00 86.75 81 GLN A N 1
ATOM 612 C CA . GLN A 1 81 ? 20.834 6.512 1.466 1.00 86.75 81 GLN A CA 1
ATOM 613 C C . GLN A 1 81 ? 20.008 5.761 0.404 1.00 86.75 81 GLN A C 1
ATOM 615 O O . GLN A 1 81 ? 20.505 4.869 -0.283 1.00 86.75 81 GLN A O 1
ATOM 620 N N . GLY A 1 82 ? 18.723 6.109 0.269 1.00 83.06 82 GLY A N 1
ATOM 621 C CA . GLY A 1 82 ? 17.790 5.429 -0.622 1.00 83.06 82 GLY A CA 1
ATOM 622 C C . GLY A 1 82 ? 17.429 4.023 -0.147 1.00 83.06 82 GLY A C 1
ATOM 623 O O . GLY A 1 82 ? 17.168 3.163 -0.987 1.00 83.06 82 GLY A O 1
ATOM 624 N N . GLY A 1 83 ? 17.455 3.780 1.164 1.00 85.94 83 GLY A N 1
ATOM 625 C CA . GLY A 1 83 ? 17.144 2.510 1.816 1.00 85.94 83 GLY A CA 1
ATOM 626 C C . GLY A 1 83 ? 15.659 2.237 2.059 1.00 85.94 83 GLY A C 1
ATOM 627 O O . GLY A 1 83 ? 14.797 3.069 1.776 1.00 85.94 83 GLY A O 1
ATOM 628 N N . ALA A 1 84 ? 15.365 1.045 2.586 1.00 88.25 84 ALA A N 1
ATOM 629 C CA . ALA A 1 84 ? 14.007 0.537 2.798 1.00 88.25 84 ALA A CA 1
ATOM 630 C C . ALA A 1 84 ? 13.357 0.939 4.140 1.00 88.25 84 ALA A C 1
ATOM 632 O O . ALA A 1 84 ? 12.290 0.428 4.465 1.00 88.25 84 ALA A O 1
ATOM 633 N N . GLU A 1 85 ? 13.958 1.836 4.923 1.00 90.31 85 GLU A N 1
ATOM 634 C CA . GLU A 1 85 ? 13.488 2.242 6.258 1.00 90.31 85 GLU A CA 1
ATOM 635 C C . GLU A 1 85 ? 11.997 2.612 6.301 1.00 90.31 85 GLU A C 1
ATOM 637 O O . GLU A 1 85 ? 11.246 2.076 7.118 1.00 90.31 85 GLU A O 1
ATOM 642 N N . LEU A 1 86 ? 11.540 3.485 5.396 1.00 87.69 86 LEU A N 1
ATOM 643 C CA . LEU A 1 86 ? 10.141 3.919 5.344 1.00 87.69 86 LEU A CA 1
ATOM 644 C C . LEU A 1 86 ? 9.163 2.786 4.981 1.00 87.69 86 LEU A C 1
ATOM 646 O O . LEU A 1 86 ? 8.221 2.561 5.746 1.00 87.69 86 LEU A O 1
ATOM 650 N N . PRO A 1 87 ? 9.326 2.051 3.857 1.00 87.38 87 PRO A N 1
ATOM 651 C CA . PRO A 1 87 ? 8.431 0.937 3.550 1.00 87.38 87 PRO A CA 1
ATOM 652 C C . PRO A 1 87 ? 8.491 -0.168 4.613 1.00 87.38 87 PRO A C 1
ATOM 654 O O . PRO A 1 87 ? 7.451 -0.738 4.935 1.00 87.38 87 PRO A O 1
ATOM 657 N N . ALA A 1 88 ? 9.656 -0.427 5.215 1.00 88.25 88 ALA A N 1
ATOM 658 C CA . ALA A 1 88 ? 9.798 -1.392 6.302 1.00 88.25 88 ALA A CA 1
ATOM 659 C C . ALA A 1 88 ? 8.996 -0.998 7.541 1.00 88.25 88 ALA A C 1
ATOM 661 O O . ALA A 1 88 ? 8.236 -1.805 8.077 1.00 88.25 88 ALA A O 1
ATOM 662 N N . THR A 1 89 ? 9.117 0.261 7.957 1.00 91.00 89 THR A N 1
ATOM 663 C CA . THR A 1 89 ? 8.387 0.804 9.104 1.00 91.00 89 THR A CA 1
ATOM 664 C C . THR A 1 89 ? 6.881 0.753 8.861 1.00 91.00 89 THR A C 1
ATOM 666 O O . THR A 1 89 ? 6.127 0.286 9.713 1.00 91.00 89 THR A O 1
ATOM 669 N N . ASN A 1 90 ? 6.432 1.150 7.669 1.00 90.50 90 ASN A N 1
ATOM 670 C CA . ASN A 1 90 ? 5.017 1.115 7.307 1.00 90.50 90 ASN A CA 1
ATOM 671 C C . ASN A 1 90 ? 4.454 -0.314 7.284 1.00 90.50 90 ASN A C 1
ATOM 673 O O . ASN A 1 90 ? 3.353 -0.537 7.787 1.00 90.50 90 ASN A O 1
ATOM 677 N N . LEU A 1 91 ? 5.210 -1.286 6.760 1.00 88.44 91 LEU A N 1
ATOM 678 C CA . LEU A 1 91 ? 4.832 -2.703 6.791 1.00 88.44 91 LEU A CA 1
ATOM 679 C C . LEU A 1 91 ? 4.766 -3.244 8.224 1.00 88.44 91 LEU A C 1
ATOM 681 O O . LEU A 1 91 ? 3.819 -3.956 8.554 1.00 88.44 91 LEU A O 1
ATOM 685 N N . ALA A 1 92 ? 5.721 -2.881 9.083 1.00 90.69 92 ALA A N 1
ATOM 686 C CA . ALA A 1 92 ? 5.729 -3.291 10.484 1.00 90.69 92 ALA A CA 1
ATOM 687 C C . ALA A 1 92 ? 4.520 -2.729 11.251 1.00 9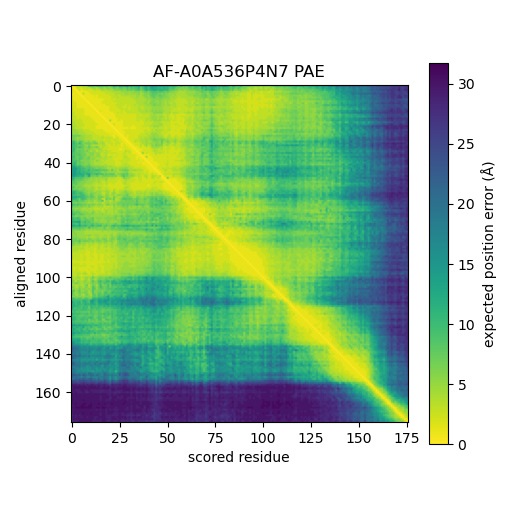0.69 92 ALA A C 1
ATOM 689 O O . ALA A 1 92 ? 3.828 -3.478 11.941 1.00 90.69 92 ALA A O 1
ATOM 690 N N . ILE A 1 93 ? 4.213 -1.437 11.083 1.00 91.69 93 ILE A N 1
ATOM 691 C CA . ILE A 1 93 ? 3.042 -0.793 11.699 1.00 91.69 93 ILE A CA 1
ATOM 692 C C . ILE A 1 93 ? 1.746 -1.431 11.189 1.00 91.69 93 ILE A C 1
ATOM 694 O O . ILE A 1 93 ? 0.874 -1.776 11.988 1.00 91.69 93 ILE A O 1
ATOM 698 N N . ALA A 1 94 ? 1.618 -1.621 9.873 1.00 87.94 94 ALA A N 1
ATOM 699 C CA . ALA A 1 94 ? 0.443 -2.252 9.281 1.00 87.94 94 ALA A CA 1
ATOM 700 C C . ALA A 1 94 ? 0.256 -3.689 9.796 1.00 87.94 94 ALA A C 1
ATOM 702 O O . ALA A 1 94 ? -0.844 -4.052 10.214 1.00 87.94 94 ALA A O 1
ATOM 703 N N . GLY A 1 95 ? 1.329 -4.483 9.845 1.00 88.31 95 GLY A N 1
ATOM 704 C CA . GLY A 1 95 ? 1.310 -5.842 10.388 1.00 88.31 95 GLY A CA 1
ATOM 705 C C . GLY A 1 95 ? 0.911 -5.877 11.864 1.00 88.31 95 GLY A C 1
ATOM 706 O O . GLY A 1 95 ? 0.041 -6.656 12.249 1.00 88.31 95 GLY A O 1
ATOM 707 N N . ALA A 1 96 ? 1.467 -4.980 12.681 1.00 89.25 96 ALA A N 1
ATOM 708 C CA . ALA A 1 96 ? 1.103 -4.864 14.089 1.00 89.25 96 ALA A CA 1
ATOM 709 C C . ALA A 1 96 ? -0.383 -4.512 14.278 1.00 89.25 96 ALA A C 1
ATOM 711 O O . ALA A 1 96 ? -1.042 -5.086 15.141 1.00 89.25 96 ALA A O 1
ATOM 712 N N . LEU A 1 97 ? -0.939 -3.616 13.453 1.00 89.12 97 LEU A N 1
ATOM 713 C CA . LEU A 1 97 ? -2.362 -3.260 13.494 1.00 89.12 97 LEU A CA 1
ATOM 714 C C . LEU A 1 97 ? -3.279 -4.421 13.086 1.00 89.12 97 LEU A C 1
ATOM 716 O O . LEU A 1 97 ? -4.343 -4.577 13.686 1.00 89.12 97 LEU A O 1
ATOM 720 N N . VAL A 1 98 ? -2.875 -5.232 12.101 1.00 86.44 98 VAL A N 1
ATOM 721 C CA . VAL A 1 98 ? -3.604 -6.447 11.699 1.00 86.44 98 VAL A CA 1
ATOM 722 C C . VAL A 1 98 ? -3.616 -7.461 12.842 1.00 86.44 98 VAL A C 1
ATOM 724 O O . VAL A 1 98 ? -4.682 -7.951 13.209 1.00 86.44 98 VAL A O 1
ATOM 727 N N . LEU A 1 99 ? -2.455 -7.728 13.448 1.00 86.56 99 LEU A N 1
ATOM 728 C CA . LEU A 1 99 ? -2.323 -8.670 14.565 1.00 86.56 99 LEU A CA 1
ATOM 729 C C . LEU A 1 99 ? -3.059 -8.197 15.826 1.00 86.56 99 LEU A C 1
ATOM 731 O O . LEU A 1 99 ? -3.660 -9.005 16.528 1.00 86.56 99 LEU A O 1
ATOM 735 N N . ALA A 1 100 ? -3.062 -6.890 16.097 1.00 88.31 100 ALA A N 1
ATOM 736 C CA . ALA A 1 100 ? -3.794 -6.302 17.218 1.00 88.31 100 ALA A CA 1
ATOM 737 C C . ALA A 1 100 ? -5.327 -6.360 17.045 1.00 88.31 100 ALA A C 1
ATOM 739 O O . ALA A 1 100 ? -6.065 -6.118 18.005 1.00 88.31 100 ALA A O 1
ATOM 740 N N . GLY A 1 101 ? -5.822 -6.659 15.839 1.00 84.06 101 GLY A N 1
ATOM 741 C CA . GLY A 1 101 ? -7.248 -6.717 15.527 1.00 84.06 101 GLY A CA 1
ATOM 742 C C . GLY A 1 101 ? -7.940 -5.345 15.563 1.00 84.06 101 GLY A C 1
ATOM 743 O O . GLY A 1 101 ? -7.278 -4.313 15.629 1.00 84.06 101 GLY A O 1
ATOM 744 N N . PRO A 1 102 ? -9.283 -5.285 15.511 1.00 80.56 102 PRO A N 1
ATOM 745 C CA . PRO A 1 102 ? -10.047 -4.029 15.437 1.00 80.56 102 PRO A CA 1
ATOM 746 C C . PRO A 1 102 ? -10.052 -3.206 16.743 1.00 80.56 102 PRO A C 1
ATOM 748 O O . PRO A 1 102 ? -10.197 -1.984 16.707 1.00 80.56 102 PRO A O 1
ATOM 751 N N . GLY A 1 103 ? -9.816 -3.837 17.898 1.00 82.12 103 GLY A N 1
ATOM 752 C CA . GLY A 1 103 ? -9.799 -3.178 19.210 1.00 82.12 103 GLY A CA 1
ATOM 753 C C . GLY A 1 103 ? -11.190 -2.912 19.804 1.00 82.12 103 GLY A C 1
ATOM 754 O O . GLY A 1 103 ? -12.204 -3.402 19.314 1.00 82.12 103 GLY A O 1
ATOM 755 N N . ALA A 1 104 ? -11.237 -2.174 20.922 1.00 80.25 104 ALA A N 1
ATOM 756 C CA . ALA A 1 104 ? -12.487 -1.905 21.645 1.00 80.25 104 ALA A CA 1
ATOM 757 C C . ALA A 1 104 ? -13.302 -0.728 21.086 1.00 80.25 104 ALA A C 1
ATOM 759 O O . ALA A 1 104 ? -14.511 -0.679 21.290 1.00 80.25 104 ALA A O 1
ATOM 760 N N . ILE A 1 105 ? -12.635 0.208 20.404 1.00 81.19 105 ILE A N 1
ATOM 761 C CA . ILE A 1 105 ? -13.249 1.354 19.729 1.00 81.19 105 ILE A CA 1
ATOM 762 C C . ILE A 1 105 ? -13.116 1.094 18.233 1.00 81.19 105 ILE A C 1
ATOM 764 O O . ILE A 1 105 ? -12.177 1.556 17.587 1.00 81.19 105 ILE A O 1
ATOM 768 N N . SER A 1 106 ? -14.004 0.253 17.718 1.00 83.50 106 SER A N 1
ATOM 769 C CA . SER A 1 106 ? -13.997 -0.189 16.331 1.00 83.50 106 SER A CA 1
ATOM 770 C C . SER A 1 106 ? -15.352 0.078 15.686 1.00 83.50 106 SER A C 1
ATOM 772 O O . SER A 1 106 ? -16.389 0.048 16.353 1.00 83.50 106 SER A O 1
ATOM 774 N N . LEU A 1 107 ? -15.341 0.395 14.390 1.00 78.38 107 LEU A N 1
ATOM 775 C CA . LEU A 1 107 ? -16.537 0.843 13.676 1.00 78.38 107 LEU A CA 1
ATOM 776 C C . LEU A 1 107 ? -17.610 -0.255 13.617 1.00 78.38 107 LEU A C 1
ATOM 778 O O . LEU A 1 107 ? -18.788 0.030 13.788 1.00 78.38 107 LEU A O 1
ATOM 782 N N . ASP A 1 108 ? -17.196 -1.511 13.464 1.00 77.75 108 ASP A N 1
ATOM 783 C CA . ASP A 1 108 ? -18.055 -2.696 13.502 1.00 77.75 108 ASP A CA 1
ATOM 784 C C . ASP A 1 108 ? -18.785 -2.815 14.851 1.00 77.75 108 ASP A C 1
ATOM 786 O O . ASP A 1 108 ? -19.999 -2.992 14.894 1.00 77.75 108 ASP A O 1
ATOM 790 N N . ARG A 1 109 ? -18.087 -2.570 15.966 1.00 79.38 109 ARG A N 1
ATOM 791 C CA . ARG A 1 109 ? -18.681 -2.610 17.308 1.00 79.38 109 ARG A CA 1
ATOM 792 C C . ARG A 1 109 ? -19.649 -1.457 17.563 1.00 79.38 109 ARG A C 1
ATOM 794 O O . ARG A 1 109 ? -20.688 -1.681 18.175 1.00 79.38 109 ARG A O 1
ATOM 801 N N . VAL A 1 110 ? -19.321 -0.250 17.097 1.00 83.06 110 VAL A N 1
ATOM 802 C CA . VAL A 1 110 ? -20.195 0.934 17.218 1.00 83.06 110 VAL A CA 1
ATOM 803 C C . VAL A 1 110 ? -21.456 0.774 16.368 1.00 83.06 110 VAL A C 1
ATOM 805 O O . VAL A 1 110 ? -22.545 1.102 16.823 1.00 83.06 110 VAL A O 1
ATOM 808 N N . LEU A 1 111 ? -21.320 0.228 15.158 1.00 83.12 111 LEU A N 1
ATOM 809 C CA . LEU A 1 111 ? -22.435 -0.023 14.243 1.00 83.12 111 LEU A CA 1
ATOM 810 C C . LEU A 1 111 ? -23.172 -1.342 14.534 1.00 83.12 111 LEU A C 1
ATOM 812 O O . LEU A 1 111 ? -24.111 -1.683 13.820 1.00 83.12 111 LEU A O 1
ATOM 816 N N . GLY A 1 112 ? -22.741 -2.110 15.541 1.00 82.56 112 GLY A N 1
ATOM 817 C CA . GLY A 1 112 ? -23.305 -3.422 15.874 1.00 82.56 112 GLY A CA 1
ATOM 818 C C . GLY A 1 112 ? -23.139 -4.479 14.775 1.00 82.56 112 GLY A C 1
ATOM 819 O O . GLY A 1 112 ? -23.813 -5.507 14.798 1.00 82.56 112 GLY A O 1
ATOM 820 N N . THR A 1 113 ? -22.253 -4.248 13.808 1.00 82.31 113 THR A N 1
ATOM 821 C CA . THR A 1 113 ? -21.992 -5.172 12.707 1.00 82.31 113 THR A CA 1
ATOM 822 C C . THR A 1 113 ? -20.823 -6.084 13.060 1.00 82.31 113 THR A C 1
ATOM 824 O O . THR A 1 113 ? -19.894 -5.705 13.765 1.00 82.31 113 THR A O 1
ATOM 827 N N . ARG A 1 114 ? -20.852 -7.329 12.586 1.00 78.12 114 ARG A N 1
ATOM 828 C CA . ARG A 1 114 ? -19.674 -8.201 12.580 1.00 78.12 114 ARG A CA 1
ATOM 829 C C . ARG A 1 114 ? -19.437 -8.597 11.142 1.00 78.12 114 ARG A C 1
ATOM 831 O O . ARG A 1 114 ? -20.263 -9.297 10.561 1.00 78.12 114 ARG A O 1
ATOM 838 N N . ALA A 1 115 ? -18.338 -8.120 10.566 1.00 76.62 115 ALA A N 1
ATOM 839 C CA . ALA A 1 115 ? -17.924 -8.579 9.253 1.00 76.62 115 ALA A CA 1
ATOM 840 C C . ALA A 1 115 ? -17.722 -10.101 9.332 1.00 76.62 115 ALA A C 1
ATOM 842 O O . ALA A 1 115 ? -16.967 -10.567 10.193 1.00 76.62 115 ALA A O 1
ATOM 843 N N .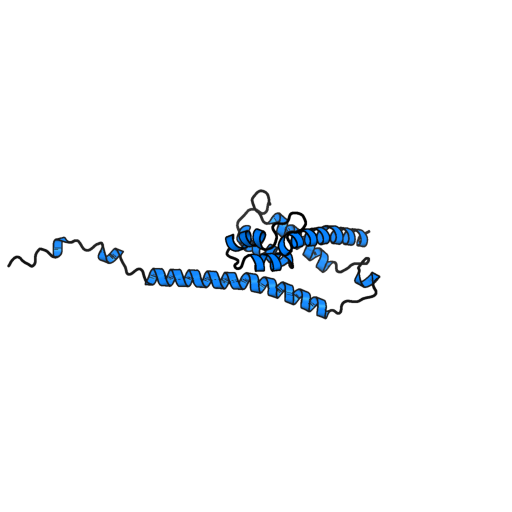 PRO A 1 116 ? -18.412 -10.897 8.505 1.00 82.94 116 PRO A N 1
ATOM 844 C CA . PRO A 1 116 ? -18.194 -12.329 8.511 1.00 82.94 116 PRO A CA 1
ATOM 845 C C . PRO A 1 116 ? -16.758 -12.641 8.069 1.00 82.94 116 PRO A C 1
ATOM 847 O O . PRO A 1 116 ? -16.207 -11.995 7.180 1.00 82.94 116 PRO A O 1
ATOM 850 N N . TRP A 1 117 ? -16.152 -13.649 8.694 1.00 79.06 117 TRP A N 1
ATOM 851 C CA . TRP A 1 117 ? -14.737 -14.016 8.535 1.00 79.06 117 TRP A CA 1
ATOM 852 C C . TRP A 1 117 ? -14.300 -14.262 7.079 1.00 79.06 117 TRP A C 1
ATOM 854 O O . TRP A 1 117 ? -13.133 -14.067 6.746 1.00 79.06 117 TRP A O 1
ATOM 864 N N . TRP A 1 118 ? -15.224 -14.647 6.193 1.00 82.50 118 TRP A N 1
ATOM 865 C CA . TRP A 1 118 ? -14.933 -14.844 4.773 1.00 82.50 118 TRP A CA 1
ATOM 866 C C . TRP A 1 118 ? -14.571 -13.536 4.054 1.00 82.50 118 TRP A C 1
ATOM 868 O O . TRP A 1 118 ? -13.800 -13.573 3.099 1.00 82.50 118 TRP A O 1
ATOM 878 N N . LEU A 1 119 ? -15.031 -12.370 4.530 1.00 83.06 119 LEU A N 1
ATOM 879 C CA . LEU A 1 119 ? -14.580 -11.076 4.003 1.00 83.06 119 LEU A CA 1
ATOM 880 C C . LEU A 1 119 ? -13.083 -10.866 4.249 1.00 83.06 119 LEU A C 1
ATOM 882 O O . LEU A 1 119 ? -12.385 -10.349 3.380 1.00 83.06 119 LEU A O 1
ATOM 886 N N . SER A 1 120 ? -12.570 -11.318 5.396 1.00 78.94 120 SER A N 1
ATOM 887 C CA . SER A 1 120 ? -11.134 -11.290 5.682 1.00 78.94 120 SER A CA 1
ATOM 888 C C . SER A 1 120 ? -10.359 -12.202 4.732 1.00 78.94 120 SER A C 1
ATOM 890 O O . SER A 1 120 ? -9.275 -11.832 4.289 1.00 78.94 120 SER A O 1
ATOM 892 N N . LEU A 1 121 ? -10.925 -13.356 4.353 1.00 82.69 121 LEU A N 1
ATOM 893 C CA . LEU A 1 121 ? -10.316 -14.215 3.334 1.00 82.69 121 LEU A CA 1
ATOM 894 C C . LEU A 1 121 ? -10.284 -13.547 1.961 1.00 82.69 121 LEU A C 1
ATOM 896 O O . LEU A 1 121 ? -9.264 -13.633 1.287 1.00 82.69 121 LEU A O 1
ATOM 900 N N . LEU A 1 122 ? -11.351 -12.851 1.559 1.00 83.06 122 LEU A N 1
ATOM 901 C CA . LEU A 1 122 ? -11.364 -12.096 0.303 1.00 83.06 122 LEU A CA 1
ATOM 902 C C . LEU A 1 122 ? -10.337 -10.959 0.314 1.00 83.06 122 LEU A C 1
ATOM 904 O O . LEU A 1 122 ? -9.650 -10.751 -0.684 1.00 83.06 122 LEU A O 1
ATOM 908 N N . ALA A 1 123 ? -10.188 -10.259 1.440 1.00 78.94 123 ALA A N 1
ATOM 909 C CA . ALA A 1 123 ? -9.182 -9.212 1.592 1.00 78.94 123 ALA A CA 1
ATOM 910 C C . ALA A 1 123 ? -7.752 -9.771 1.480 1.00 78.94 123 ALA A C 1
ATOM 912 O O . ALA A 1 123 ? -6.934 -9.218 0.745 1.00 78.94 123 ALA A O 1
ATOM 913 N N . ILE A 1 124 ? -7.464 -10.892 2.152 1.00 80.00 124 ILE A N 1
ATOM 914 C CA . ILE A 1 124 ? -6.165 -11.575 2.064 1.00 80.00 124 ILE A CA 1
ATOM 915 C C . ILE A 1 124 ? -5.926 -12.076 0.638 1.00 80.00 124 ILE A C 1
ATOM 917 O O . ILE A 1 124 ? -4.886 -11.776 0.061 1.00 80.00 124 ILE A O 1
ATOM 921 N N . ALA A 1 125 ? -6.894 -12.774 0.040 1.00 81.50 125 ALA A N 1
ATOM 922 C CA . ALA A 1 125 ? -6.787 -13.292 -1.320 1.00 81.50 125 ALA A CA 1
ATOM 923 C C . ALA A 1 125 ? -6.559 -12.168 -2.339 1.00 81.50 125 ALA A C 1
ATOM 925 O O . ALA A 1 125 ? -5.705 -12.302 -3.214 1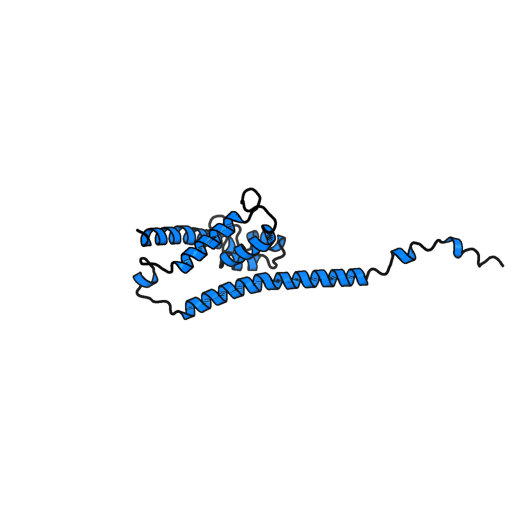.00 81.50 125 ALA A O 1
ATOM 926 N N . GLY A 1 126 ? -7.261 -11.040 -2.202 1.00 79.62 126 GLY A N 1
ATOM 927 C CA . GLY A 1 126 ? -7.067 -9.859 -3.039 1.00 79.62 126 GLY A CA 1
ATOM 928 C C . GLY A 1 126 ? -5.664 -9.265 -2.897 1.00 79.62 126 GLY A C 1
ATOM 929 O O . GLY A 1 126 ? -5.005 -9.009 -3.906 1.00 79.62 126 GLY A O 1
ATOM 930 N N . LEU A 1 127 ? -5.171 -9.108 -1.663 1.00 75.94 127 LEU A N 1
ATOM 931 C CA . LEU A 1 127 ? -3.828 -8.580 -1.404 1.00 75.94 127 LEU A CA 1
ATOM 932 C C . LEU A 1 127 ? -2.738 -9.525 -1.936 1.00 75.94 127 LEU A C 1
ATOM 934 O O . LEU A 1 127 ? -1.824 -9.082 -2.631 1.00 75.94 127 LEU A O 1
ATOM 938 N N . SER A 1 128 ? -2.863 -10.828 -1.671 1.00 74.88 128 SER A N 1
ATOM 939 C CA . SER A 1 128 ? -1.948 -11.864 -2.159 1.00 74.88 128 SER A CA 1
ATOM 940 C C . SER A 1 128 ? -1.942 -11.940 -3.683 1.00 74.88 128 SER A C 1
ATOM 942 O O . SER A 1 128 ? -0.871 -11.962 -4.283 1.00 74.88 128 SER A O 1
ATOM 944 N N . THR A 1 129 ? -3.112 -11.907 -4.325 1.00 78.62 129 THR A N 1
ATOM 945 C CA . THR A 1 129 ? -3.221 -11.895 -5.792 1.00 78.62 129 THR A CA 1
ATOM 946 C C . THR A 1 129 ? -2.565 -10.647 -6.373 1.00 78.62 129 THR A C 1
ATOM 948 O O . THR A 1 129 ? -1.814 -10.750 -7.338 1.00 78.62 129 THR A O 1
ATOM 951 N N . GLY A 1 130 ? -2.775 -9.475 -5.762 1.00 73.06 130 GLY A N 1
ATOM 952 C CA . GLY A 1 130 ? -2.131 -8.230 -6.180 1.00 73.06 130 GLY A CA 1
ATOM 953 C C . GLY A 1 130 ? -0.601 -8.305 -6.135 1.00 73.06 130 GLY A C 1
ATOM 954 O O . GLY A 1 130 ? 0.057 -7.891 -7.089 1.00 73.06 130 GLY A O 1
ATOM 955 N N . VAL A 1 131 ? -0.035 -8.889 -5.073 1.00 73.31 131 VAL A N 1
ATOM 956 C CA . VAL A 1 131 ? 1.415 -9.130 -4.959 1.00 73.31 131 VAL A CA 1
ATOM 957 C C . VAL A 1 131 ? 1.894 -10.131 -6.013 1.00 73.31 131 VAL A C 1
ATOM 959 O O . VAL A 1 131 ? 2.874 -9.860 -6.703 1.00 73.31 131 VAL A O 1
ATOM 962 N N . VAL A 1 132 ? 1.201 -11.261 -6.182 1.00 75.62 132 VAL A N 1
ATOM 963 C CA . VAL A 1 132 ? 1.577 -12.299 -7.156 1.00 75.62 132 VAL A CA 1
ATOM 964 C C . VAL A 1 132 ? 1.549 -11.752 -8.580 1.00 75.62 132 VAL A C 1
ATOM 966 O O . VAL A 1 132 ? 2.522 -11.926 -9.303 1.00 75.62 132 VAL A O 1
ATOM 969 N N . VAL A 1 133 ? 0.497 -11.033 -8.977 1.00 74.94 133 VAL A N 1
ATOM 970 C CA . VAL A 1 133 ? 0.392 -10.424 -10.314 1.00 74.94 133 VAL A CA 1
ATOM 971 C C . VAL A 1 133 ? 1.485 -9.378 -10.539 1.00 74.94 133 VAL A C 1
ATOM 973 O O . VAL A 1 133 ? 2.043 -9.308 -11.637 1.00 74.94 133 VAL A O 1
ATOM 976 N N . ALA A 1 134 ? 1.814 -8.580 -9.516 1.00 68.88 134 ALA A N 1
ATOM 977 C CA . ALA A 1 134 ? 2.909 -7.617 -9.594 1.00 68.88 134 ALA A CA 1
ATOM 978 C C . ALA A 1 134 ? 4.263 -8.309 -9.810 1.00 68.88 134 ALA A C 1
ATOM 980 O O . ALA A 1 134 ? 5.040 -7.856 -10.641 1.00 68.88 134 ALA A O 1
ATOM 981 N N . LEU A 1 135 ? 4.520 -9.431 -9.130 1.00 70.31 135 LEU A N 1
ATOM 982 C CA . LEU A 1 135 ? 5.771 -10.186 -9.256 1.00 70.31 135 LEU A CA 1
ATOM 983 C C . LEU A 1 135 ? 5.844 -11.044 -10.533 1.00 70.31 135 LEU A C 1
ATOM 985 O O . LEU A 1 135 ? 6.905 -11.149 -11.143 1.00 70.31 135 LEU A O 1
ATOM 989 N N . GLN A 1 136 ? 4.734 -11.649 -10.971 1.00 73.00 136 GLN A N 1
ATOM 990 C CA . GLN A 1 136 ? 4.690 -12.543 -12.138 1.00 73.00 136 GLN A CA 1
ATOM 991 C C . GLN A 1 136 ? 5.073 -11.838 -13.437 1.00 73.00 136 GLN A C 1
ATOM 993 O O . GLN A 1 136 ? 5.761 -12.418 -14.278 1.00 73.00 136 GLN A O 1
ATOM 998 N N . ARG A 1 137 ? 4.649 -10.584 -13.605 1.00 67.44 137 ARG A N 1
ATOM 999 C CA . ARG A 1 137 ? 4.969 -9.811 -14.810 1.00 67.44 137 ARG A CA 1
ATOM 1000 C C . ARG A 1 137 ? 6.462 -9.522 -14.931 1.00 67.44 137 ARG A C 1
ATOM 1002 O O . ARG A 1 137 ? 6.991 -9.541 -16.034 1.00 67.44 137 ARG A O 1
ATOM 1009 N N . GLU A 1 138 ? 7.156 -9.367 -13.808 1.00 64.31 138 GLU A N 1
ATOM 1010 C CA . GLU A 1 138 ? 8.605 -9.144 -13.798 1.00 64.31 138 GLU A CA 1
ATOM 1011 C C . GLU A 1 138 ? 9.381 -10.395 -14.202 1.00 64.31 138 GLU A C 1
ATOM 1013 O O . GLU A 1 138 ? 10.360 -10.305 -14.938 1.00 64.31 138 GLU A O 1
ATOM 1018 N N . ILE A 1 139 ? 8.915 -11.569 -13.771 1.00 64.62 139 ILE A N 1
ATOM 1019 C CA . ILE A 1 139 ? 9.496 -12.854 -14.174 1.00 64.62 139 ILE A CA 1
ATOM 1020 C C . ILE A 1 139 ? 9.317 -13.064 -15.681 1.00 64.62 139 ILE A C 1
ATOM 1022 O O . ILE A 1 139 ? 10.237 -13.537 -16.345 1.00 64.62 139 ILE A O 1
ATOM 1026 N N . HIS A 1 140 ? 8.158 -12.690 -16.231 1.00 72.44 140 HIS A N 1
ATOM 1027 C CA . HIS A 1 140 ? 7.884 -12.842 -17.658 1.00 72.44 140 HIS A CA 1
ATOM 1028 C C . HIS A 1 140 ? 8.769 -11.927 -18.514 1.00 72.44 140 HIS A C 1
ATOM 1030 O O . HIS A 1 140 ? 9.397 -12.393 -19.458 1.00 72.44 140 HIS A O 1
ATOM 1036 N N . GLU A 1 141 ? 8.899 -10.655 -18.132 1.0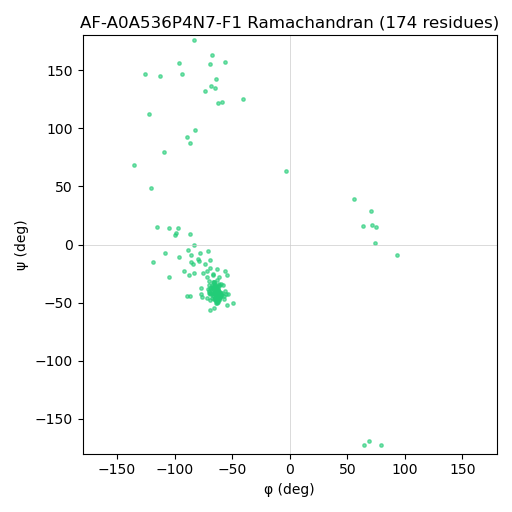0 71.88 141 GLU A N 1
ATOM 1037 C CA . GLU A 1 141 ? 9.785 -9.710 -18.820 1.00 71.88 141 GLU A CA 1
ATOM 1038 C C . GLU A 1 141 ? 11.263 -10.112 -18.718 1.00 71.88 141 GLU A C 1
ATOM 1040 O O . GLU A 1 141 ? 12.005 -9.983 -19.689 1.00 71.88 141 GLU A O 1
ATOM 1045 N N . ALA A 1 142 ? 11.709 -10.617 -17.563 1.00 69.06 142 ALA A N 1
ATOM 1046 C CA . ALA A 1 142 ? 13.072 -11.121 -17.405 1.00 69.06 142 ALA A CA 1
ATOM 1047 C C . ALA A 1 142 ? 13.328 -12.352 -18.289 1.00 69.06 142 ALA A C 1
ATOM 1049 O O . ALA A 1 142 ? 14.370 -12.437 -18.936 1.00 69.06 142 ALA A O 1
ATOM 1050 N N . ALA A 1 143 ? 12.363 -13.272 -18.367 1.00 72.06 143 ALA A N 1
ATOM 1051 C CA . ALA A 1 143 ? 12.455 -14.448 -19.224 1.00 72.06 143 ALA A CA 1
ATOM 1052 C C . ALA A 1 143 ? 12.502 -14.078 -20.715 1.00 72.06 143 ALA A C 1
ATOM 1054 O O . ALA A 1 143 ? 13.262 -14.682 -21.467 1.00 72.06 143 ALA A O 1
ATOM 1055 N N . GLU A 1 144 ? 11.732 -13.078 -21.152 1.00 80.81 144 GLU A N 1
ATOM 1056 C CA . GLU A 1 144 ? 11.797 -12.595 -22.535 1.00 80.81 144 GLU A CA 1
ATOM 1057 C C . GLU A 1 144 ? 13.128 -11.917 -22.864 1.00 80.81 144 GLU A C 1
ATOM 1059 O O . GLU A 1 144 ? 13.654 -12.136 -23.953 1.00 80.81 144 GLU A O 1
ATOM 1064 N N . ARG A 1 145 ? 13.709 -11.145 -21.936 1.00 80.00 145 ARG A N 1
ATOM 1065 C CA . ARG A 1 145 ? 15.035 -10.534 -22.137 1.00 80.00 145 ARG A CA 1
ATOM 1066 C C . ARG A 1 145 ? 16.128 -11.583 -22.290 1.00 80.00 145 ARG A C 1
ATOM 1068 O O . ARG A 1 145 ? 16.898 -11.488 -23.235 1.00 80.00 145 ARG A O 1
ATOM 1075 N N . LEU A 1 146 ? 16.139 -12.597 -21.423 1.00 79.94 146 LEU A N 1
ATOM 1076 C CA . LEU A 1 146 ? 17.101 -13.699 -21.505 1.00 79.94 146 LEU A CA 1
ATOM 1077 C C . LEU A 1 146 ? 16.966 -14.462 -22.827 1.00 79.94 146 LEU A C 1
ATOM 1079 O O . LEU A 1 146 ? 17.957 -14.672 -23.513 1.00 79.94 146 LEU A O 1
ATOM 1083 N N . ARG A 1 147 ? 15.737 -14.788 -23.250 1.00 84.25 147 ARG A N 1
ATOM 1084 C CA . ARG A 1 147 ? 15.494 -15.425 -24.556 1.00 84.25 147 ARG A CA 1
ATOM 1085 C C . ARG A 1 147 ? 15.940 -14.546 -25.721 1.00 84.25 147 ARG A C 1
ATOM 1087 O O . ARG A 1 147 ? 16.479 -15.050 -26.697 1.00 84.25 147 ARG A O 1
ATOM 1094 N N . ALA A 1 148 ? 15.698 -13.239 -25.649 1.00 84.81 148 ALA A N 1
ATOM 1095 C CA . ALA A 1 148 ? 16.125 -12.305 -26.683 1.00 84.81 148 ALA A CA 1
ATOM 1096 C C . ALA A 1 148 ? 17.656 -12.167 -26.743 1.00 84.81 148 ALA A C 1
ATOM 1098 O O . ALA A 1 148 ? 18.196 -11.996 -27.832 1.00 84.81 148 ALA A O 1
ATOM 1099 N N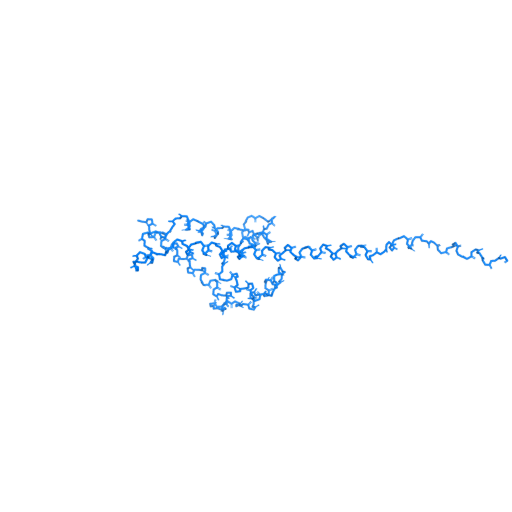 . GLU A 1 149 ? 18.348 -12.245 -25.605 1.00 84.19 149 GLU A N 1
ATOM 1100 C CA . GLU A 1 149 ? 19.813 -12.283 -25.525 1.00 84.19 149 GLU A CA 1
ATOM 1101 C C . GLU A 1 149 ? 20.373 -13.598 -26.078 1.00 84.19 149 GLU A C 1
ATOM 1103 O O . GLU A 1 149 ? 21.227 -13.546 -26.955 1.00 84.19 149 GLU A O 1
ATOM 1108 N N . GLU A 1 150 ? 19.826 -14.754 -25.687 1.00 84.56 150 GLU A N 1
ATOM 1109 C CA . GLU A 1 150 ? 20.206 -16.065 -26.241 1.00 84.56 150 GLU A CA 1
ATOM 1110 C C . GLU A 1 150 ? 20.015 -16.115 -27.763 1.00 84.56 150 GLU A C 1
ATOM 1112 O O . GLU A 1 150 ? 20.886 -16.583 -28.494 1.00 84.56 150 GLU A O 1
ATOM 1117 N N . LEU A 1 151 ? 18.889 -15.597 -28.265 1.00 85.31 151 LEU A N 1
ATOM 1118 C CA . LEU A 1 151 ? 18.632 -15.511 -29.702 1.00 85.31 151 LEU A CA 1
ATOM 1119 C C . LEU A 1 151 ? 19.598 -14.552 -30.405 1.00 85.31 151 LEU A C 1
ATOM 1121 O O . LEU A 1 151 ? 19.964 -14.810 -31.546 1.00 85.31 151 LEU A O 1
ATOM 1125 N N . ARG A 1 152 ? 20.016 -13.457 -29.755 1.00 81.94 152 ARG A N 1
ATOM 1126 C CA . ARG A 1 152 ? 21.029 -12.536 -30.297 1.00 81.94 152 ARG A CA 1
ATOM 1127 C C . ARG A 1 152 ? 22.410 -13.175 -30.340 1.00 81.94 152 ARG A C 1
ATOM 1129 O O . ARG A 1 152 ? 23.077 -13.033 -31.352 1.00 81.94 152 ARG A O 1
ATOM 1136 N N . GLU A 1 153 ? 22.805 -13.892 -29.295 1.00 80.31 153 GLU A N 1
ATOM 1137 C CA . GLU A 1 153 ? 24.081 -14.611 -29.230 1.00 80.31 153 GLU A CA 1
ATOM 1138 C C . GLU A 1 153 ? 24.140 -15.731 -30.278 1.00 80.31 153 GLU A C 1
ATOM 1140 O O . GLU A 1 153 ? 25.141 -15.895 -30.967 1.00 80.31 153 GLU A O 1
ATOM 1145 N N . GLN A 1 154 ? 23.030 -16.445 -30.489 1.00 78.88 154 GLN A N 1
ATOM 1146 C CA . GLN A 1 154 ? 22.912 -17.438 -31.563 1.00 78.88 154 GLN A CA 1
ATOM 1147 C C . GLN A 1 154 ? 22.874 -16.804 -32.963 1.00 78.88 154 GLN A C 1
ATOM 1149 O O . GLN A 1 154 ? 23.329 -17.416 -33.930 1.00 78.88 154 GLN A O 1
ATOM 1154 N N . ALA A 1 155 ? 22.317 -15.596 -33.085 1.00 74.12 155 ALA A N 1
ATOM 1155 C CA . ALA A 1 155 ? 22.214 -14.853 -34.339 1.00 74.12 155 ALA A CA 1
ATOM 1156 C C . ALA A 1 155 ? 23.428 -13.957 -34.643 1.00 74.12 155 ALA A C 1
ATOM 1158 O O . ALA A 1 155 ? 23.468 -13.380 -35.729 1.00 74.12 155 ALA A O 1
ATOM 1159 N N . GLU A 1 156 ? 24.407 -13.835 -33.741 1.00 67.12 156 GLU A N 1
ATOM 1160 C CA . GLU A 1 156 ? 25.756 -13.348 -34.042 1.00 67.12 156 GLU A CA 1
ATOM 1161 C C . GLU A 1 156 ? 26.607 -14.543 -34.509 1.00 67.12 156 GLU A C 1
ATOM 1163 O O . GLU A 1 156 ? 27.274 -15.192 -33.702 1.00 67.12 156 GLU A O 1
ATOM 1168 N N . PRO A 1 157 ? 26.619 -14.892 -35.813 1.00 58.25 157 PRO A N 1
ATOM 1169 C CA . PRO A 1 157 ? 27.511 -15.935 -36.294 1.00 58.25 157 PRO A CA 1
ATOM 1170 C C . PRO A 1 157 ? 28.938 -15.459 -36.052 1.00 58.25 157 PRO A C 1
ATOM 1172 O O . PRO A 1 157 ? 29.259 -14.392 -36.562 1.00 58.25 157 PRO A O 1
ATOM 1175 N N . LYS A 1 158 ? 29.748 -16.217 -35.290 1.00 57.56 158 LYS A N 1
ATOM 1176 C CA . LYS A 1 158 ? 31.228 -16.178 -35.157 1.00 57.56 158 LYS A CA 1
ATOM 1177 C C . LYS A 1 158 ? 31.942 -15.166 -36.085 1.00 57.56 158 LYS A C 1
ATOM 1179 O O . LYS A 1 158 ? 32.756 -15.529 -36.931 1.00 57.56 158 LYS A O 1
ATOM 1184 N N . ARG A 1 159 ? 31.683 -13.864 -35.930 1.00 53.25 159 ARG A N 1
ATOM 1185 C CA . ARG A 1 159 ? 32.229 -12.834 -36.832 1.00 53.25 159 ARG A CA 1
ATOM 1186 C C . ARG A 1 159 ? 33.716 -12.634 -36.569 1.00 53.25 159 ARG A C 1
ATOM 1188 O O . ARG A 1 159 ? 34.431 -12.110 -37.412 1.00 53.25 159 ARG A O 1
ATOM 1195 N N . VAL A 1 160 ? 34.165 -13.121 -35.418 1.00 52.38 160 VAL A N 1
ATOM 1196 C CA . VAL A 1 160 ? 35.561 -13.180 -35.009 1.00 52.38 160 VAL A CA 1
ATOM 1197 C C . VAL A 1 160 ? 36.335 -14.251 -35.793 1.00 52.38 160 VAL A C 1
ATOM 1199 O O . VAL A 1 160 ? 37.503 -14.043 -36.063 1.00 52.38 160 VAL A O 1
ATOM 1202 N N . GLU A 1 161 ? 35.710 -15.334 -36.276 1.00 52.1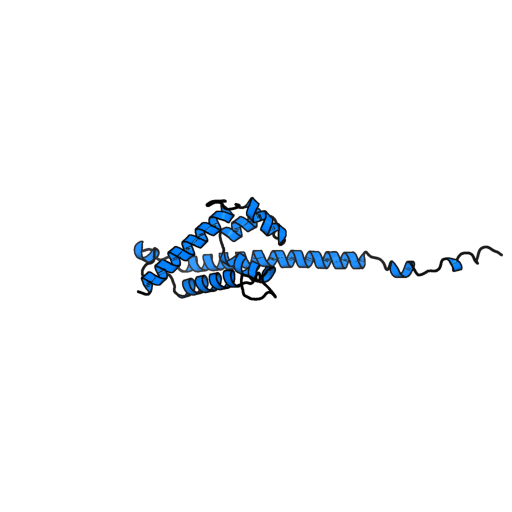9 161 GLU A N 1
ATOM 1203 C CA . GLU A 1 161 ? 36.449 -16.386 -37.008 1.00 52.19 161 GLU A CA 1
ATOM 1204 C C . GLU A 1 161 ? 36.635 -16.071 -38.507 1.00 52.19 161 GLU A C 1
ATOM 1206 O O . GLU A 1 161 ? 37.497 -16.647 -39.159 1.00 52.19 161 GLU A O 1
ATOM 1211 N N . ALA A 1 162 ? 35.870 -15.120 -39.060 1.00 52.16 162 ALA A N 1
ATOM 1212 C CA . ALA A 1 162 ? 36.028 -14.654 -40.443 1.00 52.16 162 ALA A CA 1
ATOM 1213 C C . ALA A 1 162 ? 36.893 -13.384 -40.576 1.00 52.16 162 ALA A C 1
ATOM 1215 O O . ALA A 1 162 ? 37.244 -13.010 -41.693 1.00 52.16 162 ALA A O 1
ATOM 1216 N N . ALA A 1 163 ? 37.219 -12.711 -39.467 1.00 53.47 163 ALA A N 1
ATOM 1217 C CA . ALA A 1 163 ? 38.072 -11.519 -39.470 1.00 53.47 163 ALA A CA 1
ATOM 1218 C C . ALA A 1 163 ? 39.578 -11.846 -39.4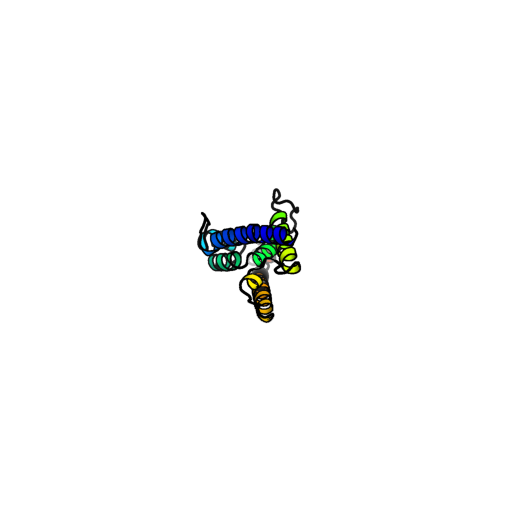06 1.00 53.47 163 ALA A C 1
ATOM 1220 O O . ALA A 1 163 ? 40.383 -10.984 -39.745 1.00 53.47 163 ALA A O 1
ATOM 1221 N N . ASP A 1 164 ? 39.939 -13.086 -39.051 1.00 52.38 164 ASP A N 1
ATOM 1222 C CA . ASP A 1 164 ? 41.330 -13.552 -38.923 1.00 52.38 164 ASP A CA 1
ATOM 1223 C C . ASP A 1 164 ? 41.843 -14.326 -40.158 1.00 52.38 164 ASP A C 1
ATOM 1225 O O . ASP A 1 164 ? 42.924 -14.916 -40.127 1.00 52.38 164 ASP A O 1
ATOM 1229 N N . VAL A 1 165 ? 41.103 -14.336 -41.276 1.00 58.00 165 VAL A N 1
ATOM 1230 C CA . VAL A 1 165 ? 41.604 -14.914 -42.535 1.00 58.00 165 VAL A CA 1
ATOM 1231 C C . VAL A 1 165 ? 42.331 -13.829 -43.332 1.00 58.00 165 VAL A C 1
ATOM 1233 O O . VAL A 1 165 ? 41.728 -13.077 -44.096 1.00 58.00 165 VAL A O 1
ATOM 1236 N N . GLU A 1 166 ? 43.645 -13.759 -43.114 1.00 57.91 166 GLU A N 1
ATOM 1237 C CA . GLU A 1 166 ? 44.629 -12.998 -43.897 1.00 57.91 166 GLU A CA 1
ATOM 1238 C C . GLU A 1 166 ? 44.355 -13.079 -45.423 1.00 57.91 166 GLU A C 1
ATOM 1240 O O . GLU A 1 166 ? 44.292 -14.180 -45.983 1.00 57.91 166 GLU A O 1
ATOM 1245 N N . PRO A 1 167 ? 44.218 -11.944 -46.139 1.00 55.56 167 PRO A N 1
ATOM 1246 C CA . PRO A 1 167 ? 43.926 -11.924 -47.576 1.00 55.56 167 PRO A CA 1
ATOM 1247 C C . PRO A 1 167 ? 45.096 -12.377 -48.474 1.00 55.56 167 PRO A C 1
ATOM 1249 O O . PRO A 1 167 ? 44.906 -12.524 -49.684 1.00 55.56 167 PRO A O 1
ATOM 1252 N N . GLU A 1 168 ? 46.291 -12.639 -47.930 1.00 53.62 168 GLU A N 1
ATOM 1253 C CA . GLU A 1 168 ? 47.470 -13.014 -48.729 1.00 53.62 168 GLU A CA 1
ATOM 1254 C C . GLU A 1 168 ? 47.384 -14.406 -49.381 1.00 53.62 168 GLU A C 1
ATOM 1256 O O . GLU A 1 168 ? 48.048 -14.655 -50.388 1.00 53.62 168 GLU A O 1
ATOM 1261 N N . ALA A 1 169 ? 46.527 -15.311 -48.897 1.00 52.81 169 ALA A N 1
ATOM 1262 C CA . ALA A 1 169 ? 46.472 -16.682 -49.417 1.00 52.81 169 ALA A CA 1
ATOM 1263 C C . ALA A 1 169 ? 45.713 -16.837 -50.755 1.00 52.81 169 ALA A C 1
ATOM 1265 O O . ALA A 1 169 ? 45.833 -17.870 -51.413 1.00 52.81 169 ALA A O 1
ATOM 1266 N N . VAL A 1 170 ? 44.932 -15.839 -51.190 1.00 53.66 170 VAL A N 1
ATOM 1267 C CA . VAL A 1 170 ? 44.048 -15.975 -52.370 1.00 53.66 170 VAL A CA 1
ATOM 1268 C C . VAL A 1 170 ? 44.723 -15.531 -53.678 1.00 53.66 170 VAL A C 1
ATOM 1270 O O . VAL A 1 170 ? 44.361 -16.012 -54.751 1.00 53.66 170 VAL A O 1
ATOM 1273 N N . LEU A 1 171 ? 45.750 -14.676 -53.620 1.00 55.16 171 LEU A N 1
ATOM 1274 C CA . LEU A 1 171 ? 46.400 -14.126 -54.821 1.00 55.16 171 LEU A CA 1
ATOM 1275 C C . LEU A 1 171 ? 47.506 -15.019 -55.416 1.00 55.16 171 LEU A C 1
ATOM 1277 O O . LEU A 1 171 ? 47.945 -14.770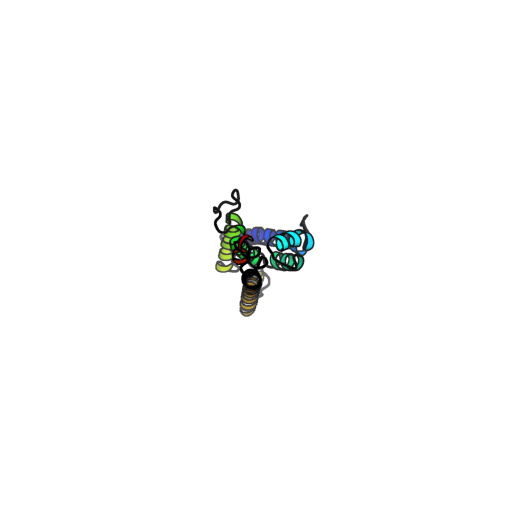 -56.536 1.00 55.16 171 LEU A O 1
ATOM 1281 N N . ALA A 1 172 ? 47.919 -16.090 -54.733 1.00 58.00 172 ALA A N 1
ATOM 1282 C CA . ALA A 1 172 ? 48.976 -16.986 -55.216 1.00 58.00 172 ALA A CA 1
ATOM 1283 C C . ALA A 1 172 ? 48.513 -18.016 -56.273 1.00 58.00 172 ALA A C 1
ATOM 1285 O O . ALA A 1 172 ? 49.349 -18.638 -56.922 1.00 58.00 172 ALA A O 1
ATOM 1286 N N . ASN A 1 173 ? 47.202 -18.191 -56.483 1.00 55.22 173 ASN A N 1
ATOM 1287 C CA . ASN A 1 173 ? 46.650 -19.274 -57.316 1.00 55.22 173 ASN A CA 1
ATOM 1288 C C . ASN A 1 173 ? 46.258 -18.883 -58.757 1.00 55.22 173 ASN A C 1
ATOM 1290 O O . ASN A 1 173 ? 45.681 -19.706 -59.461 1.00 55.22 173 ASN A O 1
ATOM 1294 N N . TYR A 1 174 ? 46.578 -17.670 -59.221 1.00 54.41 174 TYR A N 1
ATOM 1295 C CA . TYR A 1 174 ? 46.250 -17.205 -60.585 1.00 54.41 174 TYR A CA 1
ATOM 1296 C C . TYR A 1 174 ? 47.471 -16.931 -61.483 1.00 54.41 174 TYR A C 1
ATOM 1298 O O . TYR A 1 174 ? 47.327 -16.317 -62.538 1.00 54.41 174 TYR A O 1
ATOM 1306 N N . SER A 1 175 ? 48.658 -17.407 -61.098 1.00 53.88 175 SER A N 1
ATOM 1307 C CA . SER A 1 175 ? 49.915 -17.161 -61.827 1.00 53.88 175 SER A CA 1
ATOM 1308 C C . SER A 1 175 ? 50.614 -18.444 -62.298 1.00 53.88 175 SER A C 1
ATOM 1310 O O . SER A 1 175 ? 51.815 -18.593 -62.079 1.00 53.88 175 SER A O 1
ATOM 1312 N N . ASN A 1 176 ? 49.885 -19.364 -62.940 1.00 47.12 176 ASN A N 1
ATOM 1313 C CA . ASN A 1 176 ? 50.464 -20.446 -63.752 1.00 47.12 176 ASN A CA 1
ATOM 1314 C C . ASN A 1 176 ? 49.657 -20.655 -65.032 1.00 47.12 176 ASN A C 1
ATOM 1316 O O . ASN A 1 176 ? 48.417 -20.778 -64.918 1.00 47.12 176 ASN A O 1
#